Protein AF-A0A1G6IJG7-F1 (afdb_monomer)

Mean predicted aligned error: 6.09 Å

Radius of gyration: 15.59 Å; Cα contacts (8 Å, |Δi|>4): 284; chains: 1; bounding box: 40×29×40 Å

Structure (mmCIF, N/CA/C/O backbone):
data_AF-A0A1G6IJG7-F1
#
_entry.id   AF-A0A1G6IJG7-F1
#
loop_
_atom_site.group_PDB
_atom_site.id
_atom_site.type_symbol
_atom_site.label_atom_id
_atom_site.label_alt_id
_atom_site.label_comp_id
_atom_site.label_asym_id
_atom_site.label_entity_id
_atom_site.label_seq_id
_atom_site.pdbx_PDB_ins_code
_atom_site.Cartn_x
_atom_site.Cartn_y
_atom_site.Cartn_z
_atom_site.occupancy
_atom_site.B_iso_or_equiv
_atom_site.auth_seq_id
_atom_site.auth_comp_id
_atom_site.auth_asym_id
_atom_site.auth_atom_id
_atom_site.pdbx_PDB_model_num
ATOM 1 N N . MET A 1 1 ? -14.290 3.304 -11.276 1.00 41.19 1 MET A N 1
ATOM 2 C CA . MET A 1 1 ? -12.966 3.545 -11.882 1.00 41.19 1 MET A CA 1
ATOM 3 C C . MET A 1 1 ? -12.298 4.593 -11.004 1.00 41.19 1 MET A C 1
ATOM 5 O O . MET A 1 1 ? -12.667 5.754 -11.094 1.00 41.19 1 MET A O 1
ATOM 9 N N . THR A 1 2 ? -11.491 4.170 -10.029 1.00 47.66 2 THR A N 1
ATOM 10 C CA . THR A 1 2 ? -10.803 5.074 -9.085 1.00 47.66 2 THR A CA 1
ATOM 11 C C . THR A 1 2 ? -9.781 5.895 -9.868 1.00 47.66 2 THR A C 1
ATOM 13 O O . THR A 1 2 ? -9.085 5.325 -10.706 1.00 47.66 2 THR A O 1
ATOM 16 N N . SER A 1 3 ? -9.735 7.212 -9.678 1.00 46.97 3 SER A N 1
ATOM 17 C CA . SER A 1 3 ? -8.849 8.087 -10.457 1.00 46.97 3 SER A CA 1
ATOM 18 C C . SER A 1 3 ? -7.507 8.250 -9.745 1.00 46.97 3 SER A C 1
ATOM 20 O O . SER A 1 3 ? -7.447 8.256 -8.518 1.00 46.97 3 SER A O 1
ATOM 22 N N . LEU A 1 4 ? -6.423 8.475 -10.495 1.00 52.47 4 LEU A N 1
ATOM 23 C CA . LEU A 1 4 ? -5.130 8.914 -9.942 1.00 52.47 4 LEU A CA 1
ATOM 24 C C . LEU A 1 4 ? -5.270 10.181 -9.075 1.00 52.47 4 LEU A C 1
ATOM 26 O O . LEU A 1 4 ? -4.490 10.377 -8.147 1.00 52.47 4 LEU A O 1
ATOM 30 N N . SER A 1 5 ? -6.293 11.004 -9.333 1.00 52.09 5 SER A N 1
ATOM 31 C CA . SER A 1 5 ? -6.655 12.185 -8.538 1.00 52.09 5 SER A CA 1
ATOM 32 C C . SER A 1 5 ? -6.973 11.859 -7.073 1.00 52.09 5 SER A C 1
ATOM 34 O O . SER A 1 5 ? -6.672 12.674 -6.208 1.00 52.09 5 SER A O 1
ATOM 36 N N . ASP A 1 6 ? -7.501 10.663 -6.786 1.00 52.97 6 ASP A N 1
ATOM 37 C CA . ASP A 1 6 ? -7.847 10.209 -5.427 1.00 52.97 6 ASP A CA 1
ATOM 38 C C . ASP A 1 6 ? -6.597 9.869 -4.581 1.00 52.97 6 ASP A C 1
ATOM 40 O O . ASP A 1 6 ? -6.689 9.628 -3.376 1.00 52.97 6 ASP A O 1
ATOM 44 N N . PHE A 1 7 ? -5.420 9.841 -5.221 1.00 51.62 7 PHE A N 1
ATOM 45 C CA . PHE A 1 7 ? -4.118 9.524 -4.625 1.00 51.62 7 PHE A CA 1
ATOM 46 C C . PHE A 1 7 ? -3.158 10.722 -4.575 1.00 51.62 7 PHE A C 1
ATOM 48 O O . PHE A 1 7 ? -2.070 10.615 -4.001 1.00 51.62 7 PHE A O 1
ATOM 55 N N . VAL A 1 8 ? -3.512 11.863 -5.181 1.00 44.91 8 VAL A N 1
ATOM 56 C CA . VAL A 1 8 ? -2.641 13.045 -5.202 1.00 44.91 8 VAL A CA 1
ATOM 57 C C . VAL A 1 8 ? -2.568 13.644 -3.795 1.00 44.91 8 VAL A C 1
ATOM 59 O O . VAL A 1 8 ? -3.475 14.324 -3.330 1.00 44.91 8 VAL A O 1
ATOM 62 N N . ALA A 1 9 ? -1.439 13.365 -3.139 1.00 48.59 9 ALA A N 1
ATOM 63 C CA . ALA A 1 9 ? -1.003 13.888 -1.849 1.00 48.59 9 ALA A CA 1
ATOM 64 C C . ALA A 1 9 ? -1.948 13.601 -0.670 1.00 48.59 9 ALA A C 1
ATOM 66 O O . ALA A 1 9 ? -2.244 14.499 0.120 1.00 48.59 9 ALA A O 1
ATOM 67 N N . SER A 1 10 ? -2.347 12.336 -0.471 1.00 54.16 10 SER A N 1
ATOM 68 C CA . SER A 1 10 ? -2.803 11.944 0.866 1.00 54.16 10 SER A CA 1
ATOM 69 C C . SER A 1 10 ? -1.658 12.224 1.852 1.00 54.16 10 SER A C 1
ATOM 71 O O . SER A 1 10 ? -0.562 11.671 1.674 1.00 54.16 10 SER A O 1
ATOM 73 N N . PRO A 1 11 ? -1.858 13.052 2.900 1.00 63.22 11 PRO A N 1
ATOM 74 C CA . PRO A 1 11 ? -0.829 13.308 3.912 1.00 63.22 11 PRO A CA 1
ATOM 75 C C . PRO A 1 11 ? -0.425 12.023 4.652 1.00 63.22 11 PRO A C 1
ATOM 77 O O . PRO A 1 11 ? 0.567 12.002 5.376 1.00 63.22 11 PRO A O 1
ATOM 80 N N . ARG A 1 12 ? -1.185 10.941 4.446 1.00 79.19 12 ARG A N 1
ATOM 81 C CA . ARG A 1 12 ? -1.028 9.611 5.021 1.00 79.19 12 ARG A CA 1
ATOM 82 C C . ARG A 1 12 ? -0.471 8.592 4.017 1.00 79.19 12 ARG A C 1
ATOM 84 O O . ARG A 1 12 ? -0.784 7.407 4.083 1.00 79.19 12 ARG A O 1
ATOM 91 N N . SER A 1 13 ? 0.377 9.055 3.101 1.00 82.50 13 SER A N 1
ATOM 92 C CA . SER A 1 13 ? 1.076 8.207 2.129 1.00 82.50 13 SER A CA 1
ATOM 93 C C . SER A 1 13 ? 2.435 7.742 2.650 1.00 82.50 13 SER A C 1
ATOM 95 O O . SER A 1 13 ? 3.238 8.551 3.115 1.00 82.50 13 SER A O 1
ATOM 97 N N . ALA A 1 14 ? 2.741 6.455 2.494 1.00 83.81 14 ALA A N 1
ATOM 98 C CA . ALA A 1 14 ? 4.072 5.898 2.722 1.00 83.81 14 ALA A CA 1
ATOM 99 C C . ALA A 1 14 ? 4.684 5.416 1.400 1.00 83.81 14 ALA A C 1
ATOM 101 O O . ALA A 1 14 ? 4.039 4.729 0.614 1.00 83.81 14 ALA A O 1
ATOM 102 N N . CYS A 1 15 ? 5.947 5.753 1.139 1.00 82.38 15 CYS A N 1
ATOM 103 C CA . CYS A 1 15 ? 6.640 5.324 -0.075 1.00 82.38 15 CYS A CA 1
ATOM 104 C C . CYS A 1 15 ? 7.442 4.045 0.181 1.00 82.38 15 CYS A C 1
ATOM 106 O O . CYS A 1 15 ? 8.444 4.077 0.894 1.00 82.38 15 CYS A O 1
ATOM 108 N N . ALA A 1 16 ? 7.066 2.942 -0.463 1.00 80.69 16 ALA A N 1
ATOM 109 C CA . ALA A 1 16 ? 7.816 1.695 -0.433 1.00 80.69 16 ALA A CA 1
ATOM 110 C C . ALA A 1 16 ? 9.070 1.816 -1.305 1.00 80.69 16 ALA A C 1
ATOM 112 O O . ALA A 1 16 ? 9.010 1.749 -2.534 1.00 80.69 16 ALA A O 1
ATOM 113 N N . ARG A 1 17 ? 10.227 2.022 -0.667 1.00 80.44 17 ARG A N 1
ATOM 114 C CA . ARG A 1 17 ? 11.526 2.091 -1.350 1.00 80.44 17 ARG A CA 1
ATOM 115 C C . ARG A 1 17 ? 12.241 0.731 -1.351 1.00 80.44 17 ARG A C 1
ATOM 117 O O . ARG A 1 17 ? 12.047 -0.073 -0.431 1.00 80.44 17 A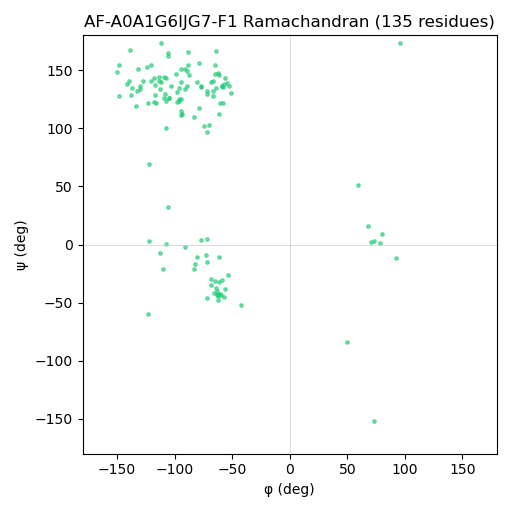RG A O 1
ATOM 124 N N . PRO A 1 18 ? 13.071 0.447 -2.369 1.00 70.38 18 PRO A N 1
ATOM 125 C CA . PRO A 1 18 ? 14.016 -0.662 -2.342 1.00 70.38 18 PRO A CA 1
ATOM 126 C C . PRO A 1 18 ? 14.980 -0.524 -1.160 1.00 70.38 18 PRO A C 1
ATOM 128 O O . PRO A 1 18 ? 15.470 0.569 -0.882 1.00 70.38 18 PRO A O 1
ATOM 131 N N . GLY A 1 19 ? 15.243 -1.623 -0.452 1.00 62.12 19 GLY A N 1
ATOM 132 C CA . GLY A 1 19 ? 16.271 -1.677 0.593 1.00 62.12 19 GLY A CA 1
ATOM 133 C C . GLY A 1 19 ? 15.977 -0.912 1.891 1.00 62.12 19 GLY A C 1
ATOM 134 O O . GLY A 1 19 ? 16.820 -0.929 2.785 1.00 62.12 19 GLY A O 1
ATOM 135 N N . SER A 1 20 ? 14.810 -0.272 2.057 1.00 55.31 20 SER A N 1
ATOM 136 C CA . SER A 1 20 ? 14.447 0.316 3.352 1.00 55.31 20 SER A CA 1
ATOM 137 C C . SER A 1 20 ? 14.104 -0.797 4.351 1.00 55.31 20 SER A C 1
ATOM 139 O O . SER A 1 20 ? 12.986 -1.308 4.362 1.00 55.31 20 SER A O 1
ATOM 141 N N . GLN A 1 21 ? 15.073 -1.179 5.187 1.00 45.66 21 GLN A N 1
ATOM 142 C CA . GLN A 1 21 ? 14.833 -2.017 6.371 1.00 45.66 21 GLN A CA 1
ATOM 143 C C . GLN A 1 21 ? 14.096 -1.259 7.489 1.00 45.66 21 GLN A C 1
ATOM 145 O O . GLN A 1 21 ? 13.567 -1.878 8.406 1.00 45.66 21 GLN A O 1
ATOM 150 N N . ALA A 1 22 ? 14.037 0.075 7.418 1.00 52.53 22 ALA A N 1
ATOM 151 C CA . ALA A 1 22 ? 13.201 0.866 8.308 1.00 52.53 22 ALA A CA 1
ATOM 152 C C . ALA A 1 22 ? 11.723 0.573 8.015 1.00 52.53 22 ALA A C 1
ATOM 154 O O . ALA A 1 22 ? 11.287 0.672 6.864 1.00 52.53 22 ALA A O 1
ATOM 155 N N . ALA A 1 23 ? 10.965 0.223 9.057 1.00 63.44 23 ALA A N 1
ATOM 156 C CA . ALA A 1 23 ? 9.515 0.137 8.978 1.00 63.44 23 ALA A CA 1
ATOM 157 C C . ALA A 1 23 ? 8.972 1.444 8.383 1.00 63.44 23 ALA A C 1
ATOM 159 O O . ALA A 1 23 ? 9.371 2.534 8.801 1.00 63.44 23 ALA A O 1
ATOM 160 N N . LEU A 1 24 ? 8.100 1.344 7.379 1.00 84.62 24 LEU A N 1
ATOM 161 C CA . LEU A 1 24 ? 7.371 2.516 6.914 1.00 84.62 24 LEU A CA 1
ATOM 162 C C . LEU A 1 24 ? 6.432 2.956 8.033 1.00 84.62 24 LEU A C 1
ATOM 164 O O . LEU A 1 24 ? 5.833 2.111 8.691 1.00 84.62 24 LEU A O 1
ATOM 168 N N . TRP A 1 25 ? 6.291 4.261 8.227 1.00 88.69 25 TRP A N 1
ATOM 169 C CA . TRP A 1 25 ? 5.385 4.819 9.223 1.00 88.69 25 TRP A CA 1
ATOM 170 C C . TRP A 1 25 ? 4.317 5.647 8.540 1.00 88.69 25 TRP A C 1
ATOM 172 O O . TRP A 1 25 ? 4.621 6.547 7.753 1.00 88.69 25 TRP A O 1
ATOM 182 N N . TRP A 1 26 ? 3.069 5.363 8.883 1.00 91.50 26 TRP A N 1
ATOM 183 C CA . TRP A 1 26 ? 1.966 6.253 8.585 1.00 91.50 26 TRP A CA 1
ATOM 184 C C . TRP A 1 26 ? 1.770 7.279 9.707 1.00 91.50 26 TRP A C 1
ATOM 186 O O . TRP A 1 26 ? 2.092 7.008 10.870 1.00 91.50 26 TRP A O 1
ATOM 196 N N . PRO A 1 27 ? 1.196 8.456 9.398 1.00 90.44 27 PRO A N 1
ATOM 197 C CA . PRO A 1 27 ? 0.728 9.366 10.429 1.00 90.44 27 PRO A CA 1
ATOM 198 C C . PRO A 1 27 ? -0.281 8.681 11.351 1.00 90.44 27 PRO A C 1
ATOM 200 O O . PRO A 1 27 ? -1.132 7.901 10.917 1.00 90.44 27 PRO A O 1
ATOM 203 N N . SER A 1 28 ? -0.205 9.020 12.634 1.00 90.25 28 SER A N 1
ATOM 204 C CA . SER A 1 28 ? -1.113 8.479 13.643 1.00 90.25 28 SER A CA 1
ATOM 205 C C . SER A 1 28 ? -2.575 8.857 13.378 1.00 90.25 28 SER A C 1
ATOM 207 O O . SER A 1 28 ? -2.865 9.957 12.895 1.00 90.25 28 SER A O 1
ATOM 209 N N . LYS A 1 29 ? -3.494 7.960 13.746 1.00 91.69 29 LYS A N 1
ATOM 210 C CA . LYS A 1 29 ? -4.941 8.232 13.809 1.00 91.69 29 LYS A CA 1
ATOM 211 C C . LYS A 1 29 ? -5.414 8.365 15.249 1.00 91.69 29 LYS A C 1
ATOM 213 O O . LYS A 1 29 ? -4.713 7.969 16.180 1.00 91.69 29 LYS A O 1
ATOM 218 N N . THR A 1 30 ? -6.609 8.912 15.438 1.00 89.56 30 THR A N 1
ATOM 219 C CA . THR A 1 30 ? -7.322 8.801 16.718 1.00 89.56 30 THR A CA 1
ATOM 220 C C . THR A 1 30 ? -8.170 7.529 16.730 1.00 89.56 30 THR A C 1
ATOM 222 O O . THR A 1 30 ? -8.400 6.917 15.684 1.00 89.56 30 THR A O 1
ATOM 225 N N . LEU A 1 31 ? -8.639 7.129 17.912 1.00 87.19 31 LEU A N 1
ATOM 226 C CA . LEU A 1 31 ? -9.497 5.956 18.086 1.00 87.19 31 LEU A CA 1
ATOM 227 C C . LEU A 1 31 ? -10.781 6.043 17.240 1.00 87.19 31 LEU A C 1
ATOM 229 O O . LEU A 1 31 ? -11.121 5.102 16.533 1.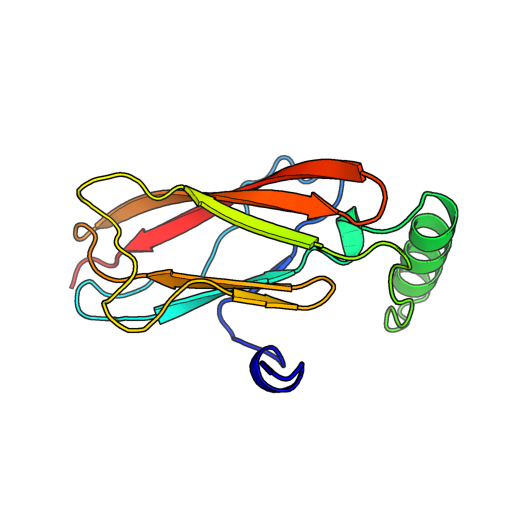00 87.19 31 LEU A O 1
ATOM 233 N N . ALA A 1 32 ? -11.436 7.207 17.254 1.00 86.31 32 ALA A N 1
ATOM 234 C CA . ALA A 1 32 ? -12.688 7.453 16.538 1.00 86.31 32 ALA A CA 1
ATOM 235 C C . ALA A 1 32 ? -12.512 7.754 15.035 1.00 86.31 32 ALA A C 1
ATOM 237 O O . ALA A 1 32 ? -13.502 7.822 14.311 1.00 86.31 32 ALA A O 1
ATOM 238 N N . ASP A 1 33 ? -11.280 7.979 14.560 1.00 89.38 33 ASP A N 1
ATOM 239 C CA . ASP A 1 33 ? -11.028 8.343 13.161 1.00 89.38 33 ASP A CA 1
ATOM 240 C C . ASP A 1 33 ? -11.130 7.123 12.235 1.00 89.38 33 ASP A C 1
ATOM 242 O O . ASP A 1 33 ? -10.569 6.060 12.515 1.00 89.38 33 ASP A O 1
ATOM 246 N N . VAL A 1 34 ? -11.796 7.308 11.099 1.00 90.12 34 VAL A N 1
ATOM 247 C CA . VAL A 1 34 ? -11.772 6.381 9.967 1.00 90.12 34 VAL A CA 1
ATOM 248 C C . VAL A 1 34 ? -10.938 7.035 8.878 1.00 90.12 34 VAL A C 1
ATOM 250 O O . VAL A 1 34 ? -11.422 7.902 8.145 1.00 90.12 34 VAL A O 1
ATOM 253 N N . ALA A 1 35 ? -9.685 6.606 8.774 1.00 89.88 35 ALA A N 1
ATOM 254 C CA . ALA A 1 35 ? -8.689 7.247 7.929 1.00 89.88 35 ALA A CA 1
ATOM 255 C C . ALA A 1 35 ? -8.262 6.341 6.776 1.00 89.88 35 ALA A C 1
ATOM 257 O O . ALA A 1 35 ? -8.098 5.131 6.946 1.00 89.88 35 ALA A O 1
ATOM 258 N N . ASP A 1 36 ? -8.063 6.938 5.606 1.00 90.69 36 ASP A N 1
ATOM 259 C CA . ASP A 1 36 ? -7.414 6.288 4.482 1.00 90.69 36 ASP A CA 1
ATOM 260 C C . ASP A 1 36 ? -5.893 6.452 4.547 1.00 90.69 36 ASP A C 1
ATOM 262 O O . ASP A 1 36 ? -5.353 7.467 5.002 1.00 90.69 36 ASP A O 1
ATOM 266 N N . TYR A 1 37 ? -5.212 5.413 4.083 1.00 92.19 37 TYR A N 1
ATOM 267 C CA . TYR A 1 37 ? -3.770 5.294 4.085 1.00 92.19 37 TYR A CA 1
ATOM 268 C C . TYR A 1 37 ? -3.298 4.718 2.765 1.00 92.19 37 TYR A C 1
ATOM 270 O O . TYR A 1 37 ? -3.831 3.713 2.289 1.00 92.19 37 TYR A O 1
ATOM 278 N N . ASP A 1 38 ? -2.257 5.332 2.214 1.00 93.12 38 ASP A N 1
ATOM 279 C CA . ASP A 1 38 ? -1.735 4.968 0.906 1.00 93.12 38 ASP A CA 1
ATOM 280 C C . ASP A 1 38 ? -0.325 4.379 1.021 1.00 93.12 38 ASP A C 1
ATOM 282 O O . ASP A 1 38 ? 0.502 4.818 1.833 1.00 93.12 38 ASP A O 1
ATOM 286 N N . VAL A 1 39 ? -0.032 3.394 0.172 1.00 92.00 39 VAL A 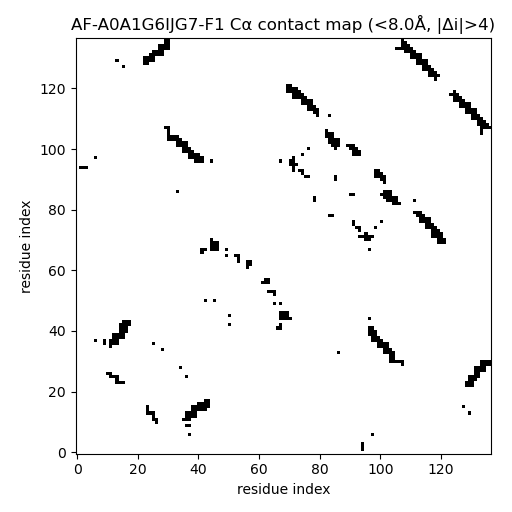N 1
ATOM 287 C CA . VAL A 1 39 ? 1.329 2.912 -0.091 1.00 92.00 39 VAL A CA 1
ATOM 288 C C . VAL A 1 39 ? 1.669 3.181 -1.549 1.00 92.00 39 VAL A C 1
ATOM 290 O O . VAL A 1 39 ? 0.988 2.701 -2.456 1.00 92.00 39 VAL A O 1
ATOM 293 N N . ASN A 1 40 ? 2.744 3.935 -1.764 1.00 92.06 40 ASN A N 1
ATOM 294 C CA . ASN A 1 40 ? 3.314 4.183 -3.077 1.00 92.06 40 ASN A CA 1
ATOM 295 C C . ASN A 1 40 ? 4.429 3.173 -3.366 1.00 92.06 40 ASN A C 1
ATOM 297 O O . ASN A 1 40 ? 5.498 3.222 -2.753 1.00 92.06 40 ASN A O 1
ATOM 301 N N . TRP A 1 41 ? 4.188 2.291 -4.331 1.00 92.44 41 TRP A N 1
ATOM 302 C CA . TRP A 1 41 ? 5.089 1.222 -4.755 1.00 92.44 41 TRP A CA 1
ATOM 303 C C . TRP A 1 41 ? 6.039 1.616 -5.888 1.00 92.44 41 TRP A C 1
ATOM 305 O O . TRP A 1 41 ? 6.885 0.804 -6.260 1.00 92.44 41 TRP A O 1
ATOM 315 N N . THR A 1 42 ? 5.952 2.846 -6.412 1.00 91.38 42 THR A N 1
ATOM 316 C CA . THR A 1 42 ? 6.694 3.322 -7.600 1.00 91.38 42 THR A CA 1
ATOM 317 C C . THR A 1 42 ? 8.151 2.862 -7.604 1.00 91.38 42 THR A C 1
ATOM 319 O O . THR A 1 42 ? 8.611 2.230 -8.548 1.00 91.38 42 THR A O 1
ATOM 322 N N . TRP A 1 43 ? 8.869 3.101 -6.505 1.00 89.44 43 TRP A N 1
ATOM 323 C CA . TRP A 1 43 ? 10.296 2.801 -6.422 1.00 89.44 43 TRP A CA 1
ATOM 324 C C . TRP A 1 43 ? 10.629 1.306 -6.421 1.00 89.44 43 TRP A C 1
ATOM 326 O O . TRP A 1 43 ? 11.704 0.932 -6.881 1.00 89.44 43 TRP A O 1
ATOM 336 N N . ARG A 1 44 ? 9.743 0.449 -5.903 1.00 90.75 44 ARG A N 1
ATOM 337 C CA . ARG A 1 44 ? 9.920 -1.015 -5.929 1.00 90.75 44 ARG A CA 1
ATOM 338 C C . ARG A 1 44 ? 9.469 -1.637 -7.247 1.00 90.75 44 ARG A C 1
ATOM 340 O O . ARG A 1 44 ? 9.895 -2.742 -7.580 1.00 90.75 44 ARG A O 1
ATOM 347 N N . LEU A 1 45 ? 8.621 -0.936 -7.995 1.00 93.12 45 LEU A N 1
ATOM 348 C CA . LEU A 1 45 ? 8.121 -1.416 -9.275 1.00 93.12 45 LEU A CA 1
ATOM 349 C C . LEU A 1 45 ? 9.080 -1.158 -10.436 1.00 93.12 45 LEU A C 1
ATOM 351 O O . LEU A 1 45 ? 8.960 -1.847 -11.444 1.00 93.12 45 LEU A O 1
ATOM 355 N N . TYR A 1 46 ? 10.060 -0.267 -10.285 1.00 92.81 46 TYR A N 1
ATOM 356 C CA . TYR A 1 46 ? 11.086 -0.070 -11.304 1.00 92.81 46 TYR A CA 1
ATOM 357 C C . TYR A 1 46 ? 11.856 -1.353 -11.635 1.00 92.81 46 TYR A C 1
ATOM 359 O O . TYR A 1 46 ? 12.280 -2.105 -10.753 1.00 92.81 46 TYR A O 1
ATOM 367 N N . SER A 1 47 ? 12.097 -1.550 -12.925 1.00 91.62 47 SER A N 1
ATOM 368 C CA . SER A 1 47 ? 13.178 -2.397 -13.424 1.00 91.62 47 SER A CA 1
ATOM 369 C C . SER A 1 47 ? 14.547 -1.824 -13.031 1.00 91.62 47 SER A C 1
ATOM 371 O O . SER A 1 47 ? 14.669 -0.662 -12.639 1.00 91.62 47 SER A O 1
ATOM 373 N N . ALA A 1 48 ? 15.609 -2.622 -13.170 1.00 90.75 48 ALA A N 1
ATOM 374 C CA . ALA A 1 48 ? 16.968 -2.172 -12.867 1.00 90.75 48 ALA A CA 1
ATOM 375 C C . ALA A 1 48 ? 17.369 -0.914 -13.667 1.00 90.75 48 ALA A C 1
ATOM 377 O O . ALA A 1 48 ? 18.002 -0.008 -13.124 1.00 90.75 48 ALA A O 1
ATOM 378 N N . GLU A 1 49 ? 16.958 -0.826 -14.935 1.00 93.06 49 GLU A N 1
ATOM 379 C CA . GLU A 1 49 ? 17.259 0.318 -15.800 1.00 93.06 49 GLU A CA 1
ATOM 380 C C . GLU A 1 49 ? 16.480 1.578 -15.411 1.00 93.06 49 GLU A C 1
ATOM 382 O O . GLU A 1 49 ? 17.056 2.666 -15.320 1.00 93.06 49 GLU A O 1
ATOM 387 N N . GLU A 1 50 ? 15.172 1.451 -15.169 1.00 95.00 50 GLU A N 1
ATOM 388 C CA . GLU A 1 50 ? 14.335 2.574 -14.729 1.00 95.00 50 GLU A CA 1
ATOM 389 C C . GLU A 1 50 ? 14.805 3.094 -13.364 1.00 95.00 50 GLU A C 1
ATOM 391 O O . GLU A 1 50 ? 14.907 4.305 -13.169 1.00 95.00 50 GLU A O 1
ATOM 396 N N . LEU A 1 51 ? 15.178 2.190 -12.451 1.00 92.00 51 LEU A N 1
ATOM 397 C CA . LEU A 1 51 ? 15.684 2.536 -11.126 1.00 92.00 51 LEU A CA 1
ATOM 398 C C . LEU A 1 51 ? 17.001 3.318 -11.213 1.00 92.00 51 LEU A C 1
ATOM 400 O O . LEU A 1 51 ? 17.166 4.328 -10.527 1.00 92.00 51 LEU A O 1
ATOM 404 N N . ALA A 1 52 ? 17.926 2.896 -12.081 1.00 91.56 52 ALA A N 1
ATOM 405 C CA . ALA A 1 52 ? 19.183 3.607 -12.306 1.00 91.56 52 ALA A CA 1
ATOM 406 C C . ALA A 1 52 ? 18.945 5.036 -12.829 1.00 91.56 52 ALA A C 1
ATOM 408 O O . ALA A 1 52 ? 19.560 5.990 -12.343 1.00 91.56 52 ALA A O 1
ATOM 409 N N . LYS A 1 53 ? 18.009 5.204 -13.771 1.00 92.44 53 LYS A N 1
ATOM 410 C CA . LYS A 1 53 ? 17.623 6.522 -14.298 1.00 92.44 53 LYS A CA 1
ATOM 411 C C . LYS A 1 53 ? 16.945 7.389 -13.228 1.00 92.44 53 LYS A C 1
ATOM 413 O O . LYS A 1 53 ? 17.284 8.566 -13.104 1.00 92.44 53 LYS A O 1
ATOM 418 N N . ALA A 1 54 ? 16.058 6.811 -12.417 1.00 90.56 54 ALA A N 1
ATOM 419 C CA . ALA A 1 54 ? 15.373 7.512 -11.330 1.00 90.56 54 ALA A CA 1
ATOM 420 C C . ALA A 1 54 ? 16.366 8.029 -10.277 1.00 90.56 54 ALA A C 1
ATOM 422 O O . ALA A 1 54 ? 16.306 9.193 -9.870 1.00 90.56 54 ALA A O 1
ATOM 423 N N . TYR A 1 55 ? 17.346 7.207 -9.887 1.00 89.56 55 TYR A N 1
ATOM 424 C CA . TYR A 1 55 ? 18.416 7.645 -8.989 1.00 89.56 55 TYR A CA 1
ATOM 425 C C . TYR A 1 55 ? 19.299 8.733 -9.603 1.00 89.56 55 TYR A C 1
ATOM 427 O O . TYR A 1 55 ? 19.700 9.657 -8.893 1.00 89.56 55 TYR A O 1
ATOM 435 N N . ALA A 1 56 ? 19.586 8.670 -10.906 1.00 91.31 56 ALA A N 1
ATOM 436 C CA . ALA A 1 56 ? 20.351 9.713 -11.585 1.00 91.31 56 ALA A CA 1
ATOM 437 C C . ALA A 1 56 ? 19.622 11.069 -11.556 1.00 91.31 56 ALA A C 1
ATOM 439 O O . ALA A 1 56 ? 20.242 12.090 -11.255 1.00 91.31 56 ALA A O 1
ATOM 440 N N . GLN A 1 57 ? 18.305 11.082 -11.792 1.00 90.00 57 GLN A N 1
ATOM 441 C CA . GLN A 1 57 ? 17.481 12.292 -11.679 1.00 90.00 57 GLN A CA 1
ATOM 442 C C . GLN A 1 57 ? 17.485 12.846 -10.253 1.00 90.00 57 GLN A C 1
ATOM 444 O O . GLN A 1 57 ? 17.763 14.030 -10.058 1.00 90.00 57 GLN A O 1
ATOM 449 N N . GLN A 1 58 ? 17.270 11.983 -9.255 1.00 87.25 58 GLN A N 1
ATOM 450 C CA . GLN A 1 58 ? 17.285 12.384 -7.849 1.00 87.25 58 GLN A CA 1
ATOM 451 C C . GLN A 1 58 ? 18.643 12.973 -7.438 1.00 87.25 58 GLN A C 1
ATOM 453 O O . GLN A 1 58 ? 18.695 14.003 -6.767 1.00 87.25 58 GLN A O 1
ATOM 458 N N . ARG A 1 59 ? 19.751 12.353 -7.865 1.00 90.81 59 ARG A N 1
ATOM 459 C CA . ARG A 1 59 ? 21.112 12.844 -7.597 1.00 90.81 59 ARG A CA 1
ATOM 460 C C . ARG A 1 59 ? 21.388 14.191 -8.265 1.00 90.81 59 ARG A C 1
ATOM 462 O O . ARG A 1 59 ? 22.135 14.992 -7.715 1.00 90.81 59 ARG A O 1
ATOM 469 N N . ALA A 1 60 ? 20.775 14.450 -9.417 1.00 92.31 60 ALA A N 1
ATOM 470 C CA . ALA A 1 60 ? 20.824 15.742 -10.094 1.00 92.31 60 ALA A CA 1
ATOM 471 C C . ALA A 1 60 ? 19.893 16.799 -9.460 1.00 92.31 60 ALA A C 1
ATOM 473 O O . ALA A 1 60 ? 19.760 17.890 -10.010 1.00 92.31 60 ALA A O 1
ATOM 474 N N . GLY A 1 61 ? 19.217 16.485 -8.346 1.00 90.81 61 GLY A N 1
ATOM 475 C CA . GLY A 1 61 ? 18.244 17.376 -7.708 1.00 90.81 61 GLY A CA 1
ATOM 476 C C . GLY A 1 61 ? 16.977 17.588 -8.538 1.00 90.81 61 GLY A C 1
ATOM 477 O O . GLY A 1 61 ? 16.227 18.530 -8.290 1.00 90.81 61 GLY A O 1
ATOM 478 N N . ARG A 1 62 ? 16.738 16.739 -9.543 1.00 89.00 62 ARG A N 1
ATOM 479 C CA . ARG A 1 62 ? 15.568 16.823 -10.414 1.00 89.00 62 ARG A CA 1
ATOM 480 C C . ARG A 1 62 ? 14.408 16.014 -9.830 1.00 89.00 62 ARG A C 1
ATOM 482 O O . ARG A 1 62 ? 14.645 14.979 -9.199 1.00 89.00 62 ARG A O 1
ATOM 489 N N . PRO A 1 63 ? 13.157 16.434 -10.080 1.00 85.94 63 PRO A N 1
ATOM 490 C CA . PRO A 1 63 ? 12.001 15.576 -9.863 1.00 85.94 63 PRO A CA 1
ATOM 491 C C . PRO A 1 63 ? 12.168 14.255 -10.620 1.00 85.94 63 PRO A C 1
ATOM 493 O O . PRO A 1 63 ? 12.648 14.250 -11.755 1.00 85.94 63 PRO A O 1
ATOM 496 N N . VAL A 1 64 ? 11.776 13.152 -9.982 1.00 88.19 64 VAL A N 1
ATOM 497 C CA . VAL A 1 64 ? 11.726 11.837 -10.629 1.00 88.19 64 VAL A CA 1
ATOM 498 C C . VAL A 1 64 ? 10.410 11.742 -11.395 1.00 88.19 64 VAL A C 1
ATOM 500 O O . VAL A 1 64 ? 9.352 11.691 -10.771 1.00 88.19 64 VAL A O 1
ATOM 503 N N . ASP A 1 65 ? 10.478 11.758 -12.726 1.00 89.38 65 ASP A N 1
ATOM 504 C CA . ASP A 1 65 ? 9.322 11.759 -13.645 1.00 89.38 65 ASP A CA 1
ATOM 505 C C . ASP A 1 65 ? 9.113 10.415 -14.366 1.00 89.38 65 ASP A C 1
ATOM 507 O O . ASP A 1 65 ? 8.184 10.250 -15.156 1.00 89.38 65 ASP A O 1
ATOM 511 N N . ILE A 1 66 ? 9.969 9.438 -14.080 1.00 88.50 66 ILE A N 1
ATOM 512 C CA . ILE A 1 66 ? 9.892 8.102 -14.660 1.00 88.50 66 ILE A CA 1
ATOM 513 C C . ILE A 1 66 ? 8.700 7.371 -14.046 1.00 88.50 66 ILE A C 1
ATOM 515 O O . ILE A 1 66 ? 8.520 7.339 -12.832 1.00 88.50 66 ILE A O 1
ATOM 519 N N . VAL A 1 67 ? 7.887 6.751 -14.892 1.00 90.56 67 VAL A N 1
ATOM 520 C CA . VAL A 1 67 ? 6.779 5.902 -14.458 1.00 90.56 67 VAL A CA 1
ATOM 521 C C . VAL A 1 67 ? 7.191 4.445 -14.674 1.00 90.56 67 VAL A C 1
ATOM 523 O O . VAL A 1 67 ? 7.565 4.108 -15.796 1.00 90.56 67 VAL A O 1
ATOM 526 N N . PRO A 1 68 ? 7.120 3.570 -13.652 1.00 93.62 68 PRO A N 1
ATOM 527 C CA . PRO A 1 68 ? 7.422 2.155 -13.821 1.00 93.62 68 PRO A CA 1
ATOM 528 C C . PRO A 1 68 ? 6.517 1.527 -14.877 1.00 93.62 68 PRO A C 1
ATOM 530 O O . PRO A 1 68 ? 5.300 1.751 -14.864 1.00 93.62 68 PRO A O 1
ATOM 533 N N . SER A 1 69 ? 7.101 0.720 -15.755 1.00 94.06 69 SER A N 1
ATOM 534 C CA . SER A 1 69 ? 6.354 -0.084 -16.726 1.00 94.06 69 SER A CA 1
ATOM 535 C C . SER A 1 69 ? 5.536 -1.202 -16.065 1.00 94.06 69 SER A C 1
ATOM 537 O O . SER A 1 69 ? 4.419 -1.470 -16.502 1.00 94.06 69 SER A O 1
ATOM 539 N N . ASP A 1 70 ? 6.038 -1.810 -14.984 1.00 95.31 70 ASP A N 1
ATOM 540 C CA . ASP A 1 70 ? 5.311 -2.839 -14.234 1.00 95.31 70 ASP A CA 1
ATOM 541 C C . ASP A 1 70 ? 4.231 -2.230 -13.323 1.00 95.31 70 ASP A C 1
ATOM 543 O O . ASP A 1 70 ? 4.473 -1.244 -12.619 1.00 95.31 70 ASP A O 1
ATOM 547 N N . LYS A 1 71 ? 3.038 -2.836 -13.329 1.00 96.06 71 LYS A N 1
ATOM 548 C CA . LYS A 1 71 ? 1.828 -2.344 -12.650 1.00 96.06 71 LYS A CA 1
ATOM 549 C C . LYS A 1 71 ? 1.261 -3.386 -11.698 1.00 96.06 71 LYS A C 1
ATOM 551 O O . LYS A 1 71 ? 1.415 -4.584 -11.909 1.00 96.06 71 LYS A O 1
ATOM 556 N N . ILE A 1 72 ? 0.571 -2.932 -10.662 1.00 96.69 72 ILE A N 1
ATOM 557 C CA . ILE A 1 72 ? -0.147 -3.775 -9.707 1.00 96.69 72 ILE A CA 1
ATOM 558 C C . ILE A 1 72 ? -1.394 -4.348 -10.385 1.00 96.69 72 ILE A C 1
ATOM 560 O O . ILE A 1 72 ? -2.189 -3.608 -10.960 1.00 96.69 72 ILE A O 1
ATOM 564 N N . VAL A 1 73 ? -1.575 -5.664 -10.278 1.00 97.31 73 VAL A N 1
ATOM 565 C CA . VAL A 1 73 ? -2.775 -6.374 -10.759 1.00 97.31 73 VAL A CA 1
ATOM 566 C C . VAL A 1 73 ? -3.641 -6.896 -9.618 1.00 97.31 73 VAL A C 1
ATOM 568 O O . VAL A 1 73 ? -4.833 -7.121 -9.807 1.00 97.31 73 VAL A O 1
ATOM 571 N N . SER A 1 74 ? -3.072 -7.056 -8.422 1.00 96.44 74 SER A N 1
ATOM 572 C CA . SER A 1 74 ? -3.829 -7.359 -7.209 1.00 96.44 74 SER A CA 1
ATOM 573 C C . SER A 1 74 ? -3.144 -6.798 -5.972 1.00 96.44 74 SER A C 1
ATOM 575 O O . SER A 1 74 ? -1.915 -6.748 -5.898 1.00 96.44 74 SER A O 1
ATOM 577 N N . SER A 1 75 ? -3.945 -6.427 -4.974 1.00 96.25 75 SER A N 1
ATOM 578 C CA . SER A 1 75 ? -3.484 -5.946 -3.674 1.00 96.25 75 SER A CA 1
ATOM 579 C C . SER A 1 75 ? -4.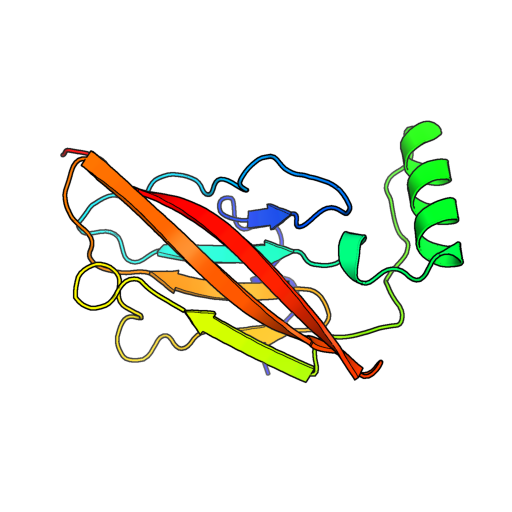379 -6.488 -2.563 1.00 96.25 75 SER A C 1
ATOM 581 O O . SER A 1 75 ? -5.600 -6.510 -2.711 1.00 96.25 75 SER A O 1
ATOM 583 N N . ALA A 1 76 ? -3.777 -6.913 -1.454 1.00 94.50 76 ALA A N 1
ATOM 584 C CA . ALA A 1 76 ? -4.478 -7.360 -0.259 1.00 94.50 76 ALA A CA 1
ATOM 585 C C . ALA A 1 76 ? -3.787 -6.805 0.992 1.00 94.50 76 ALA A C 1
ATOM 587 O O . ALA A 1 76 ? -2.576 -6.948 1.163 1.00 94.50 76 ALA A O 1
ATOM 588 N N . PHE A 1 77 ? -4.562 -6.177 1.875 1.00 93.31 77 PHE A N 1
ATOM 589 C CA . PHE A 1 77 ? -4.080 -5.715 3.174 1.00 93.31 77 PHE A CA 1
ATOM 590 C C . PHE A 1 77 ? -4.406 -6.749 4.251 1.00 93.31 77 PHE A C 1
ATOM 592 O O . PHE A 1 77 ? -5.560 -7.132 4.426 1.00 93.31 77 PHE A O 1
ATOM 599 N N . LEU A 1 78 ? -3.380 -7.183 4.975 1.00 92.12 78 LEU A N 1
ATOM 600 C CA . LEU A 1 78 ? -3.487 -8.022 6.158 1.00 92.12 78 LEU A CA 1
ATOM 601 C C . LEU A 1 78 ? -3.500 -7.102 7.380 1.00 92.12 78 LEU A C 1
ATOM 603 O O . LEU A 1 78 ? -2.501 -6.435 7.676 1.00 92.12 78 LEU A O 1
ATOM 607 N N . LEU A 1 79 ? -4.648 -7.048 8.051 1.00 90.88 79 LEU A N 1
ATOM 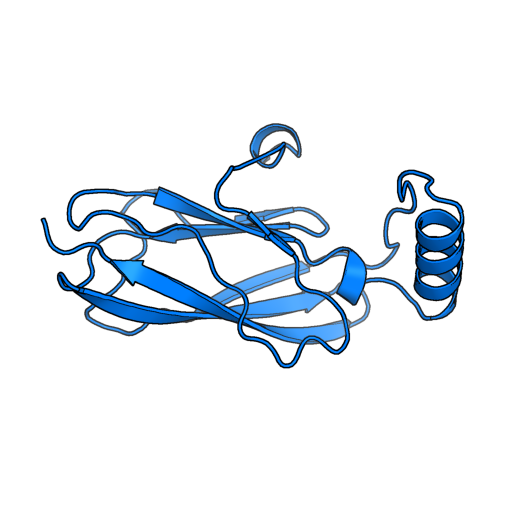608 C CA . LEU A 1 79 ? -4.853 -6.265 9.267 1.00 90.88 79 LEU A CA 1
ATOM 609 C C . LEU A 1 79 ? -4.736 -7.167 10.505 1.00 90.88 79 LEU A C 1
ATOM 611 O O . LEU A 1 79 ? -5.128 -8.336 10.438 1.00 90.88 79 LEU A O 1
ATOM 615 N N . PRO A 1 80 ? -4.235 -6.653 11.643 1.00 85.69 80 PRO A N 1
ATOM 616 C CA . PRO A 1 80 ? -4.322 -7.353 12.919 1.00 85.69 80 PRO A CA 1
ATOM 617 C C . PRO A 1 80 ? -5.789 -7.571 13.305 1.00 85.69 80 PRO A C 1
ATOM 619 O O . PRO A 1 80 ? -6.524 -6.618 13.572 1.00 85.69 80 PRO A O 1
ATOM 622 N N . VAL A 1 81 ? -6.209 -8.837 13.301 1.00 74.00 81 VAL A N 1
ATOM 623 C CA . VAL A 1 81 ? -7.597 -9.247 13.551 1.00 74.00 81 VAL A CA 1
ATOM 624 C C . VAL A 1 81 ? -8.058 -8.764 14.925 1.00 74.00 81 VAL A C 1
ATOM 626 O O . VAL A 1 81 ? -7.329 -8.891 15.905 1.00 74.00 81 VAL A O 1
ATOM 629 N N . GLY A 1 82 ? -9.282 -8.236 14.994 1.00 68.38 82 GLY A N 1
ATOM 630 C CA . GLY A 1 82 ? -9.917 -7.818 16.247 1.00 68.38 82 GLY A CA 1
ATOM 631 C C . GLY A 1 82 ? -9.443 -6.473 16.800 1.00 68.38 82 GLY A C 1
ATOM 632 O O . GLY A 1 82 ? -9.941 -6.069 17.844 1.00 68.38 82 GLY A O 1
ATOM 633 N N . ALA A 1 83 ? -8.524 -5.783 16.114 1.00 75.19 83 ALA A N 1
ATOM 634 C CA . ALA A 1 83 ? -8.038 -4.467 16.522 1.00 75.19 83 ALA A CA 1
ATOM 635 C C . ALA A 1 83 ? -8.235 -3.414 15.427 1.00 75.19 83 ALA A C 1
ATOM 637 O O . ALA A 1 83 ? -8.956 -2.445 15.637 1.00 75.19 83 ALA A O 1
ATOM 638 N N . LEU A 1 84 ? -7.636 -3.606 14.246 1.00 83.81 84 LEU A N 1
ATOM 639 C CA . LEU A 1 84 ? -7.841 -2.715 13.102 1.00 83.81 84 LEU A CA 1
ATOM 640 C C . LEU A 1 84 ? -8.783 -3.351 12.091 1.00 83.81 84 LEU A C 1
ATOM 642 O O . LEU A 1 84 ? -8.623 -4.516 11.726 1.00 83.81 84 LEU A O 1
ATOM 646 N N . GLU A 1 85 ? -9.710 -2.554 11.577 1.00 81.81 85 GLU A N 1
ATOM 647 C CA . GLU A 1 85 ? -10.715 -3.023 10.630 1.00 81.81 85 GLU A CA 1
ATOM 648 C C . GLU A 1 85 ? -10.833 -2.115 9.408 1.00 81.81 85 GLU A C 1
ATOM 650 O O . GLU A 1 85 ? -10.580 -0.909 9.468 1.00 81.81 85 GLU A O 1
ATOM 655 N N . GLY A 1 86 ? -11.228 -2.722 8.289 1.00 79.19 86 GLY A N 1
ATOM 656 C CA . GLY A 1 86 ? -11.736 -1.996 7.136 1.00 79.19 86 GLY A CA 1
ATOM 657 C C . GLY A 1 86 ? -13.189 -1.604 7.415 1.00 79.19 86 GLY A C 1
ATOM 658 O O . GLY A 1 86 ? -14.000 -2.510 7.582 1.00 79.19 86 GLY A O 1
ATOM 659 N N . PRO A 1 87 ? -13.536 -0.309 7.479 1.00 80.25 87 PRO A N 1
ATOM 660 C CA . PRO A 1 87 ? -14.910 0.116 7.719 1.00 80.25 87 PRO A CA 1
ATOM 661 C C . PRO A 1 87 ? -15.848 -0.376 6.614 1.00 80.25 87 PRO A C 1
ATOM 663 O O . PRO A 1 87 ? -15.481 -0.380 5.431 1.00 80.25 87 PRO A O 1
ATOM 666 N N . ASP A 1 88 ? -17.086 -0.698 6.988 1.00 81.25 88 ASP A N 1
ATOM 667 C CA . ASP A 1 88 ? -18.127 -1.092 6.039 1.00 81.25 88 ASP A CA 1
ATOM 668 C C . ASP A 1 88 ? -18.290 -0.061 4.913 1.00 81.25 88 ASP A C 1
ATOM 670 O O . ASP A 1 88 ? -18.289 1.156 5.119 1.00 81.25 88 ASP A O 1
ATOM 674 N N . GLY A 1 89 ? -18.409 -0.561 3.681 1.00 80.88 89 GLY A N 1
ATOM 675 C CA . GLY A 1 89 ? -18.571 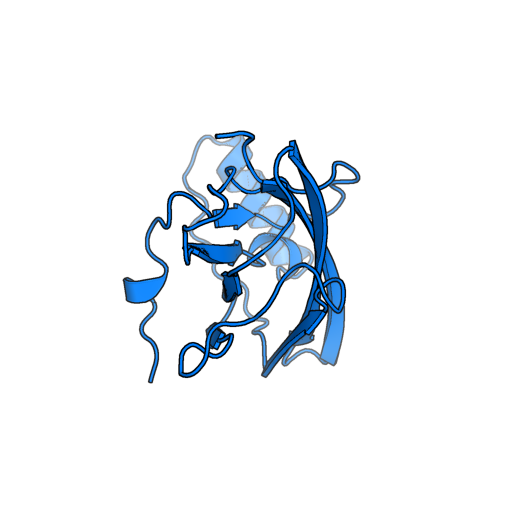0.272 2.487 1.00 80.88 89 GLY A CA 1
ATOM 676 C C . GLY A 1 89 ? -17.310 1.018 2.031 1.00 80.88 89 GLY A C 1
ATOM 677 O O . GLY A 1 89 ? -17.382 1.755 1.046 1.00 80.88 89 GLY A O 1
ATOM 678 N N . LYS A 1 90 ? -16.155 0.821 2.684 1.00 85.00 90 LYS A N 1
ATOM 679 C CA . LYS A 1 90 ? -14.871 1.437 2.305 1.00 85.00 90 LYS A CA 1
ATOM 680 C C . LYS A 1 90 ? -13.788 0.382 2.030 1.00 85.00 90 LYS A C 1
ATOM 682 O O . LYS A 1 90 ?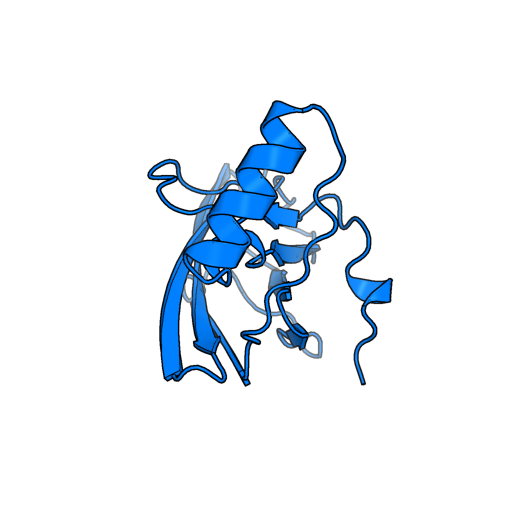 -12.833 0.259 2.800 1.00 85.00 90 LYS A O 1
ATOM 687 N N . PRO A 1 91 ? -13.914 -0.396 0.937 1.00 86.50 91 PRO A N 1
ATOM 688 C CA . PRO A 1 91 ? -12.943 -1.434 0.614 1.00 86.50 91 PRO A CA 1
ATOM 689 C C . PRO A 1 91 ? -11.567 -0.835 0.297 1.00 86.50 91 PRO A C 1
ATOM 691 O O . PRO A 1 91 ? -11.449 0.304 -0.162 1.00 86.50 91 PRO A O 1
ATOM 694 N N . SER A 1 92 ? -10.519 -1.630 0.508 1.00 90.31 92 SER A N 1
ATOM 695 C CA . SER A 1 92 ? -9.190 -1.312 -0.007 1.00 90.31 92 SER A CA 1
ATOM 696 C C . SER A 1 92 ? -9.186 -1.341 -1.537 1.00 90.31 92 SER A C 1
ATOM 698 O O . SER A 1 92 ? -9.924 -2.096 -2.173 1.00 90.31 92 SER A O 1
ATOM 700 N N . THR A 1 93 ? -8.371 -0.482 -2.141 1.00 93.31 93 THR A N 1
ATOM 701 C CA . THR A 1 93 ? -8.294 -0.319 -3.599 1.00 93.31 93 THR A CA 1
ATOM 702 C C . THR A 1 93 ? -6.847 -0.166 -4.051 1.00 93.31 93 THR A C 1
ATOM 704 O O . THR A 1 93 ? -5.938 0.028 -3.244 1.00 93.31 93 THR A O 1
ATOM 707 N N . PHE A 1 94 ? -6.607 -0.272 -5.354 1.00 94.50 94 PHE A N 1
ATOM 708 C CA . PHE A 1 94 ? -5.302 -0.017 -5.951 1.00 94.50 94 PHE A CA 1
ATOM 709 C C . PHE A 1 94 ? -5.455 0.549 -7.363 1.00 94.50 94 PHE A C 1
ATOM 711 O O . PHE A 1 94 ? -6.468 0.321 -8.026 1.00 94.50 94 PHE A O 1
ATOM 718 N N . ILE A 1 95 ? -4.443 1.288 -7.811 1.00 93.06 95 ILE A N 1
ATOM 719 C CA . ILE A 1 95 ? -4.302 1.771 -9.186 1.00 93.06 95 ILE A CA 1
ATOM 720 C C . ILE A 1 95 ? -2.821 1.846 -9.528 1.00 93.06 95 ILE A C 1
ATOM 722 O O . ILE A 1 95 ? -2.058 2.470 -8.797 1.00 93.06 95 ILE A O 1
ATOM 726 N N . ASP A 1 96 ? -2.419 1.234 -10.640 1.00 93.25 96 ASP A N 1
ATOM 727 C CA . ASP A 1 96 ? -1.060 1.253 -11.187 1.00 93.25 96 ASP A CA 1
ATOM 728 C C . ASP A 1 96 ? 0.050 0.916 -10.182 1.00 93.25 96 ASP A C 1
ATOM 730 O O . ASP A 1 96 ? 0.516 -0.214 -10.126 1.00 93.25 96 ASP A O 1
ATOM 734 N N . VAL A 1 97 ? 0.506 1.903 -9.415 1.00 92.56 97 VAL A N 1
ATOM 735 C CA . VAL A 1 97 ? 1.623 1.824 -8.466 1.00 92.56 97 VAL A CA 1
ATOM 736 C C . VAL A 1 97 ? 1.215 2.204 -7.036 1.00 92.56 97 VAL A C 1
ATOM 738 O O . VAL A 1 97 ? 2.066 2.265 -6.152 1.00 92.56 97 VAL A O 1
ATOM 741 N N . MET A 1 98 ? -0.065 2.489 -6.800 1.00 92.38 98 MET A N 1
ATOM 742 C CA . MET A 1 98 ? -0.611 2.943 -5.523 1.00 92.38 98 MET A CA 1
ATOM 743 C C . MET A 1 98 ? -1.623 1.938 -4.979 1.00 92.38 98 MET A C 1
ATOM 745 O O . MET A 1 98 ? -2.418 1.368 -5.726 1.00 92.38 98 MET A O 1
ATOM 749 N N . THR A 1 99 ? -1.634 1.765 -3.662 1.00 94.44 99 THR A N 1
ATOM 750 C CA . THR A 1 99 ? -2.634 0.960 -2.943 1.00 94.44 99 THR A CA 1
ATOM 751 C C . THR A 1 99 ? -3.192 1.772 -1.785 1.00 94.44 99 THR A C 1
ATOM 753 O O . THR A 1 99 ? -2.401 2.386 -1.069 1.00 94.44 99 THR A O 1
ATOM 756 N N . LYS A 1 100 ? -4.507 1.738 -1.573 1.00 93.44 100 LYS A N 1
ATOM 757 C CA . LYS A 1 100 ? -5.220 2.440 -0.501 1.00 93.44 100 LYS A CA 1
ATOM 758 C C . LYS A 1 100 ? -5.893 1.443 0.431 1.00 93.44 100 LYS A C 1
ATOM 760 O O . LYS A 1 100 ? -6.534 0.494 -0.028 1.00 93.44 100 LYS A O 1
ATOM 765 N N . VAL A 1 101 ? -5.807 1.692 1.731 1.00 93.19 101 VAL A N 1
ATOM 766 C CA . VAL A 1 101 ? -6.576 0.988 2.762 1.00 93.19 101 VAL A CA 1
ATOM 767 C C . VAL A 1 101 ? -7.298 1.993 3.643 1.00 93.19 101 VAL A C 1
ATOM 769 O O . VAL A 1 101 ? -6.752 3.041 3.973 1.00 93.19 101 VAL A O 1
ATOM 772 N N . TRP A 1 102 ? -8.526 1.668 4.028 1.00 92.69 102 TRP A N 1
ATOM 773 C CA . TRP A 1 102 ? -9.263 2.399 5.049 1.00 92.69 102 TRP A CA 1
ATOM 774 C C . TRP A 1 102 ? -9.120 1.667 6.374 1.00 92.69 102 TRP A C 1
ATOM 776 O O . TRP A 1 102 ? -9.317 0.455 6.418 1.00 92.69 102 TRP A O 1
ATOM 786 N N . LEU A 1 103 ? -8.773 2.396 7.432 1.00 92.31 103 LEU A N 1
ATOM 787 C CA . LEU A 1 103 ? -8.565 1.843 8.766 1.00 92.31 103 LEU A CA 1
ATOM 788 C C . LEU A 1 103 ? -9.481 2.537 9.778 1.00 92.31 103 LEU A C 1
ATOM 790 O O . LEU A 1 103 ? -9.414 3.757 9.963 1.00 92.31 103 LEU A O 1
ATOM 794 N N . GLY A 1 104 ? -10.307 1.738 10.448 1.00 90.81 104 GLY A N 1
ATOM 795 C CA . GLY A 1 104 ? -11.050 2.070 11.662 1.00 90.81 104 GLY A CA 1
ATOM 796 C C . GLY A 1 104 ? -10.538 1.274 12.870 1.00 90.81 104 GLY A C 1
ATOM 797 O O . GLY A 1 104 ? -9.675 0.404 12.730 1.00 90.81 104 GLY A O 1
ATOM 798 N N . GLY A 1 105 ? -11.049 1.602 14.059 1.00 89.75 105 GLY A N 1
ATOM 799 C CA . GLY A 1 105 ? -10.744 0.878 15.298 1.00 89.75 105 GLY A CA 1
ATOM 800 C C . GLY A 1 105 ? -9.338 1.117 15.868 1.00 89.75 105 GLY A C 1
ATOM 801 O O . GLY A 1 105 ? -8.736 2.181 15.664 1.00 89.75 105 GLY A O 1
ATOM 802 N N . GLY A 1 106 ? -8.841 0.107 16.579 1.00 89.44 106 GLY A N 1
ATOM 803 C CA . GLY A 1 106 ? -7.577 0.048 17.315 1.00 89.44 106 GLY A CA 1
ATOM 804 C C . GLY A 1 106 ? -7.727 0.380 18.800 1.00 89.44 106 GLY A C 1
ATOM 805 O O . GLY A 1 106 ? -8.785 0.804 19.240 1.00 89.44 106 GLY A O 1
ATOM 806 N N . ASP A 1 107 ? -6.650 0.225 19.562 1.00 90.88 107 ASP A N 1
ATOM 807 C CA . ASP A 1 107 ? -6.586 0.544 20.987 1.00 90.88 107 ASP A CA 1
ATOM 808 C C . ASP A 1 107 ? -5.748 1.802 21.220 1.00 90.88 107 ASP A C 1
ATOM 810 O O . ASP A 1 107 ? -4.749 2.068 20.546 1.00 90.88 107 ASP A O 1
ATOM 814 N N . ALA A 1 108 ? -6.160 2.613 22.190 1.00 90.81 108 ALA A N 1
ATOM 815 C CA . ALA A 1 108 ? -5.499 3.867 22.515 1.00 90.81 108 ALA A CA 1
ATOM 816 C C . ALA A 1 108 ? -4.038 3.647 22.946 1.00 90.81 108 ALA A C 1
ATOM 818 O O . ALA A 1 108 ? -3.766 2.993 23.946 1.00 90.81 108 ALA A O 1
ATOM 819 N N . GLY A 1 109 ? -3.098 4.268 22.230 1.00 91.06 109 GLY A N 1
ATOM 820 C CA . GLY A 1 109 ? -1.666 4.193 22.527 1.00 91.06 109 GLY A CA 1
ATOM 821 C C . GLY A 1 109 ? -0.923 3.084 21.790 1.00 91.06 109 GLY A C 1
ATOM 822 O O . GLY A 1 109 ? 0.308 3.138 21.749 1.00 91.06 109 GLY A O 1
ATOM 823 N N . GLU A 1 110 ? -1.641 2.157 21.155 1.00 93.12 110 GLU A N 1
ATOM 8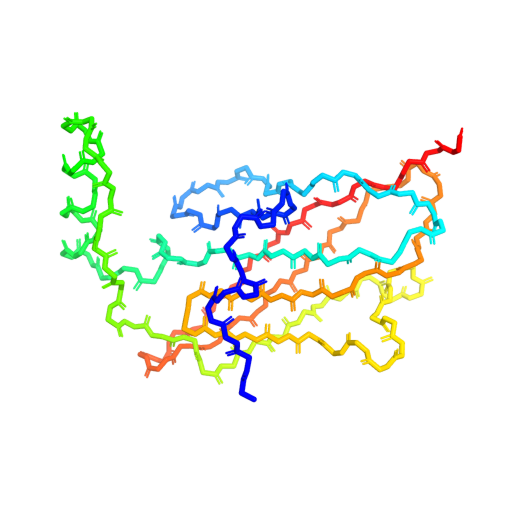24 C CA . GLU A 1 110 ? -1.045 0.999 20.497 1.00 93.12 110 GLU A CA 1
ATOM 825 C C . GLU A 1 110 ? -0.447 1.313 19.124 1.00 93.12 110 GLU A C 1
ATOM 827 O O . GLU A 1 110 ? -0.807 2.282 18.437 1.00 93.12 110 GLU A O 1
ATOM 832 N N . ILE A 1 111 ? 0.502 0.461 18.728 1.00 92.81 111 ILE A N 1
ATOM 833 C CA . ILE A 1 111 ? 1.141 0.482 17.413 1.00 92.81 111 ILE A CA 1
ATOM 834 C C . ILE A 1 111 ? 0.828 -0.829 16.704 1.00 92.81 111 ILE A C 1
ATOM 836 O O . ILE A 1 111 ? 1.197 -1.908 17.161 1.00 92.81 111 ILE A O 1
ATOM 840 N N . TYR A 1 112 ? 0.221 -0.720 15.530 1.00 92.31 112 TYR A N 1
ATOM 841 C CA . TYR A 1 112 ? -0.134 -1.862 14.703 1.00 92.31 112 TYR A CA 1
ATOM 842 C C . TYR A 1 112 ? 0.749 -1.938 13.466 1.00 92.31 112 TYR A C 1
ATOM 844 O O . TYR A 1 112 ? 1.095 -0.918 12.868 1.00 92.31 112 TYR A O 1
ATOM 852 N N . ALA A 1 113 ? 1.073 -3.164 13.060 1.00 92.25 113 ALA A N 1
ATOM 853 C CA . ALA A 1 113 ? 1.676 -3.447 11.767 1.00 92.25 113 ALA A CA 1
ATOM 854 C C . ALA A 1 113 ? 0.584 -3.851 10.773 1.00 92.25 113 ALA A C 1
ATOM 856 O O . ALA A 1 113 ? -0.157 -4.806 11.003 1.00 92.25 113 ALA A O 1
ATOM 857 N N . VAL A 1 114 ? 0.509 -3.132 9.660 1.00 92.88 114 VAL A N 1
ATOM 858 C CA . VAL A 1 114 ? -0.367 -3.429 8.529 1.00 92.88 114 VAL A CA 1
ATOM 859 C C . VAL A 1 114 ? 0.502 -3.902 7.376 1.00 92.88 114 VAL A C 1
ATOM 861 O O . VAL A 1 114 ? 1.442 -3.210 6.984 1.00 92.88 114 VAL A O 1
ATOM 864 N N . VAL A 1 115 ? 0.202 -5.075 6.822 1.00 93.06 115 VAL A N 1
ATOM 865 C CA . VAL A 1 115 ? 0.983 -5.634 5.711 1.00 93.06 115 VAL A CA 1
ATOM 866 C C . VAL A 1 115 ? 0.180 -5.536 4.428 1.00 93.06 115 VAL A C 1
ATOM 868 O O . VAL A 1 115 ? -0.918 -6.072 4.341 1.00 93.06 115 VAL A O 1
ATOM 871 N N . ASN A 1 116 ? 0.735 -4.883 3.414 1.00 94.75 116 ASN A N 1
ATOM 872 C CA . ASN A 1 116 ? 0.199 -4.921 2.066 1.00 94.75 116 ASN A CA 1
ATOM 873 C C . ASN A 1 116 ? 0.957 -5.946 1.225 1.00 94.75 116 ASN A C 1
ATOM 875 O O . ASN A 1 116 ? 2.176 -5.844 1.081 1.00 94.75 116 ASN A O 1
ATOM 879 N N . ARG A 1 117 ? 0.226 -6.909 0.665 1.00 95.62 117 ARG A N 1
ATOM 880 C CA . ARG A 1 117 ? 0.719 -7.882 -0.308 1.00 95.62 117 ARG A CA 1
ATOM 881 C C . ARG A 1 117 ? 0.204 -7.512 -1.686 1.00 95.62 117 ARG A C 1
ATOM 883 O O . ARG A 1 117 ? -1.007 -7.390 -1.871 1.00 95.62 117 ARG A O 1
ATOM 890 N N . ILE A 1 118 ? 1.104 -7.384 -2.654 1.00 96.88 118 ILE A N 1
ATOM 891 C CA . ILE A 1 118 ? 0.750 -7.117 -4.049 1.00 96.88 118 ILE A CA 1
ATOM 892 C C . ILE A 1 118 ? 1.242 -8.215 -4.982 1.00 96.88 118 ILE A C 1
ATOM 894 O O . ILE A 1 118 ? 2.248 -8.878 -4.719 1.00 96.88 118 ILE A O 1
ATOM 898 N N . THR A 1 119 ? 0.556 -8.342 -6.113 1.00 97.19 119 THR A N 1
ATOM 899 C CA . THR A 1 119 ? 1.060 -9.037 -7.300 1.00 97.19 119 THR A CA 1
ATOM 900 C C . THR A 1 119 ? 1.087 -8.058 -8.463 1.00 97.19 119 THR A C 1
ATOM 902 O O . THR A 1 119 ? 0.187 -7.222 -8.597 1.00 97.19 119 THR A O 1
ATOM 905 N N . THR A 1 120 ? 2.129 -8.135 -9.285 1.00 97.19 120 THR A N 1
ATOM 906 C CA . THR A 1 120 ? 2.321 -7.247 -10.436 1.00 97.19 120 THR A CA 1
ATOM 907 C C . THR A 1 120 ? 2.047 -7.947 -11.763 1.00 97.19 120 THR A C 1
ATOM 909 O O . THR A 1 120 ? 2.036 -9.177 -11.837 1.00 97.19 120 THR A O 1
ATOM 912 N N . ALA A 1 121 ? 1.843 -7.169 -12.825 1.00 96.00 121 ALA A N 1
ATOM 913 C CA . ALA A 1 121 ? 1.672 -7.665 -14.188 1.00 96.00 121 ALA A CA 1
ATOM 914 C C . ALA A 1 121 ? 2.915 -8.428 -14.675 1.00 96.00 121 ALA A C 1
ATOM 916 O O . ALA A 1 121 ? 2.795 -9.415 -15.396 1.00 96.00 121 ALA A O 1
ATOM 917 N N . GLY A 1 122 ? 4.101 -8.023 -14.214 1.00 92.88 122 GLY A N 1
ATOM 918 C CA . GLY A 1 122 ? 5.363 -8.741 -14.394 1.00 92.88 122 GLY A CA 1
ATOM 919 C C . GLY A 1 122 ? 5.503 -10.023 -13.560 1.00 92.88 122 GLY A C 1
ATOM 920 O O . GLY A 1 122 ? 6.576 -10.621 -13.560 1.00 92.88 122 GLY A O 1
ATOM 921 N N . GLY A 1 123 ? 4.466 -10.444 -12.826 1.00 93.94 123 GLY A N 1
ATOM 922 C CA . GLY A 1 123 ? 4.436 -11.704 -12.075 1.00 93.94 123 GLY A CA 1
ATOM 923 C C . GLY A 1 123 ? 5.163 -11.675 -10.728 1.00 93.94 123 GLY A C 1
ATOM 924 O O . GLY A 1 123 ? 5.339 -12.720 -10.101 1.00 93.94 123 GLY A O 1
ATOM 925 N N . ARG A 1 124 ? 5.593 -10.501 -10.252 1.00 94.50 124 ARG A N 1
ATOM 926 C CA . ARG A 1 124 ? 6.270 -10.374 -8.954 1.00 94.50 124 ARG A CA 1
ATOM 927 C C . ARG A 1 124 ? 5.245 -10.369 -7.824 1.00 94.50 124 ARG A C 1
ATOM 929 O O . ARG A 1 124 ? 4.224 -9.695 -7.928 1.00 94.50 124 ARG A O 1
ATOM 936 N N . ALA A 1 125 ? 5.556 -11.051 -6.725 1.00 95.25 125 ALA A N 1
ATOM 937 C CA . ALA A 1 125 ? 4.832 -10.943 -5.461 1.00 95.25 125 ALA A CA 1
ATOM 938 C C . ALA A 1 125 ? 5.693 -10.189 -4.442 1.00 95.25 125 ALA A C 1
ATOM 940 O O . ALA A 1 125 ? 6.872 -10.509 -4.271 1.00 95.25 125 ALA A O 1
ATOM 941 N N . MET A 1 126 ? 5.127 -9.172 -3.795 1.00 93.62 126 MET A N 1
ATOM 942 C CA . MET A 1 126 ? 5.860 -8.326 -2.852 1.00 93.62 126 MET A CA 1
ATOM 943 C C . MET A 1 126 ? 5.010 -7.995 -1.632 1.00 93.62 126 MET A C 1
ATOM 945 O O . MET A 1 126 ? 3.831 -7.677 -1.768 1.00 93.62 126 MET A O 1
ATOM 949 N N . ASP A 1 127 ? 5.654 -7.987 -0.465 1.00 93.31 127 ASP A N 1
ATOM 950 C CA . ASP A 1 127 ? 5.054 -7.582 0.803 1.00 93.31 127 ASP A CA 1
ATOM 951 C C . ASP A 1 127 ? 5.692 -6.270 1.297 1.00 93.31 127 ASP A C 1
ATOM 953 O O . ASP A 1 127 ? 6.909 -6.051 1.202 1.00 93.31 127 ASP A O 1
ATOM 957 N N . GLN A 1 128 ? 4.860 -5.385 1.841 1.00 91.88 128 GLN A N 1
ATOM 958 C CA . GLN A 1 128 ? 5.281 -4.159 2.507 1.00 91.88 128 GLN A CA 1
ATOM 959 C C . GLN A 1 128 ? 4.542 -4.010 3.832 1.00 91.88 128 GLN A C 1
ATOM 961 O O . GLN A 1 128 ? 3.323 -3.885 3.860 1.00 91.88 128 GLN A O 1
ATOM 966 N N . SER A 1 129 ? 5.300 -3.971 4.926 1.00 91.19 129 SER A N 1
ATOM 967 C CA . SER A 1 129 ? 4.770 -3.652 6.251 1.00 91.19 129 SER A CA 1
ATOM 968 C C . SER A 1 129 ? 4.824 -2.146 6.505 1.00 91.19 129 SER A C 1
ATOM 970 O O . SER A 1 129 ? 5.832 -1.497 6.190 1.00 91.19 129 SER A O 1
ATOM 972 N N . VAL A 1 130 ? 3.748 -1.596 7.060 1.00 91.44 130 VAL A N 1
ATOM 973 C CA . VAL A 1 130 ? 3.632 -0.200 7.486 1.00 91.44 130 VAL A CA 1
ATOM 974 C C . VAL A 1 130 ? 3.098 -0.158 8.914 1.00 91.44 130 VAL A C 1
ATOM 976 O O . VAL A 1 130 ? 2.147 -0.858 9.251 1.00 91.44 130 VAL A O 1
ATOM 979 N N . GLN A 1 131 ? 3.726 0.649 9.763 1.00 92.62 131 GLN A N 1
ATOM 980 C CA . GLN A 1 131 ? 3.328 0.846 11.150 1.00 92.62 131 GLN A CA 1
ATOM 981 C C . GLN A 1 131 ? 2.412 2.059 11.293 1.00 92.62 131 GLN A C 1
ATOM 983 O O . GLN A 1 131 ? 2.643 3.112 10.691 1.00 92.62 131 GLN A O 1
ATOM 988 N N . ILE A 1 132 ? 1.391 1.915 12.133 1.00 92.44 132 ILE A N 1
ATOM 989 C CA . ILE A 1 132 ? 0.457 2.979 12.492 1.00 92.44 132 ILE A CA 1
ATOM 990 C C . ILE A 1 132 ? 0.264 3.019 14.000 1.00 92.44 132 ILE A C 1
ATOM 992 O O . ILE A 1 132 ? 0.007 2.000 14.633 1.00 92.44 132 ILE A O 1
ATOM 996 N N . ARG A 1 133 ? 0.364 4.223 14.567 1.00 92.94 133 ARG A N 1
ATOM 997 C CA . ARG A 1 133 ? 0.047 4.478 15.971 1.00 92.94 133 ARG A CA 1
ATOM 998 C C . ARG A 1 133 ? -1.377 5.004 16.113 1.00 92.94 133 ARG A C 1
ATOM 1000 O O . ARG A 1 133 ? -1.755 5.950 15.416 1.00 92.94 133 ARG A O 1
ATOM 1007 N N . VAL A 1 134 ? -2.118 4.463 17.070 1.00 92.75 134 VAL A N 1
ATOM 1008 C CA . VAL A 1 134 ? -3.391 5.023 17.528 1.00 92.75 134 VAL A CA 1
ATOM 1009 C C . VAL A 1 134 ? -3.110 5.916 18.734 1.00 92.75 134 VAL A C 1
ATOM 1011 O O . VAL A 1 134 ? -2.447 5.516 19.691 1.00 92.75 134 VAL A O 1
ATOM 1014 N N . LYS A 1 135 ? -3.539 7.177 18.677 1.00 91.25 135 LYS A N 1
ATOM 1015 C CA . LYS A 1 135 ? -3.303 8.131 19.768 1.00 91.25 135 LYS A CA 1
ATOM 1016 C C . LYS A 1 135 ? -4.113 7.742 21.007 1.00 91.25 135 LYS A C 1
ATOM 1018 O O . LYS A 1 135 ? -5.279 7.375 20.891 1.00 91.25 135 LYS A O 1
ATOM 1023 N N . THR A 1 136 ? -3.503 7.886 22.183 1.00 84.19 136 THR A N 1
ATOM 1024 C CA . THR A 1 136 ? -4.254 8.074 23.429 1.00 84.19 136 THR A CA 1
ATOM 1025 C C . THR A 1 136 ? -5.011 9.394 23.318 1.00 84.19 136 THR A C 1
ATOM 1027 O O . THR A 1 136 ? -4.438 10.354 22.798 1.00 84.19 136 THR A O 1
ATOM 1030 N N . ALA A 1 137 ? -6.289 9.404 23.701 1.00 65.81 137 ALA A N 1
ATOM 1031 C CA . ALA A 1 137 ? -7.151 10.585 23.622 1.00 65.81 137 ALA A CA 1
ATOM 1032 C C . ALA A 1 137 ? -6.535 11.812 24.313 1.00 65.81 137 ALA A C 1
ATOM 1034 O O . ALA A 1 137 ? -5.802 11.617 25.311 1.00 65.81 137 ALA A O 1
#

Foldseek 3Di:
DDDVVVVPDPVQEWEDAPPPPDATEGEADAQADWDKHKYFQQRVLADPVLNVVQVVCVVVVHDRPDGRPKFWPDKDKDWDPPAWDQDPPRCWDDDGRMTMTIIHGHDAFDKTWMKMWTAIPVGDIDIHIYIYTHHHD

pLDDT: mean 85.51, std 13.44, range [41.19, 97.31]

Sequence (137 aa):
MTSLSDFVASPRSACARPGSQAALWWPSKTLADVADYDVNWTWRLYSAEELAKAYAQQRAGRPVDIVPSDKIVSSAFLLPVGALEGPDGKPSTFIDVMTKVWLGGGDAGEIYAVVNRITTAGGRAMDQSVQIRVKTA

Secondary structure (DSSP, 8-state):
---GGGGTT-TTEEE--TT--SPEEPPPB-TT--EEEEEE-HHHH--HHHHHHHHHHHHTT-------S--EEEEEEE--TTTEEPPTT---EEETTEEEEEEEE--TT-EEEEEEEEEETTS-EEEEEEEEEBPP-

Nearest PDB structures (foldseek):
  8jou-assembly1_C  TM=7.862E-01  e=1.080E-05  Ralstonia phage GP4
  2z4t-as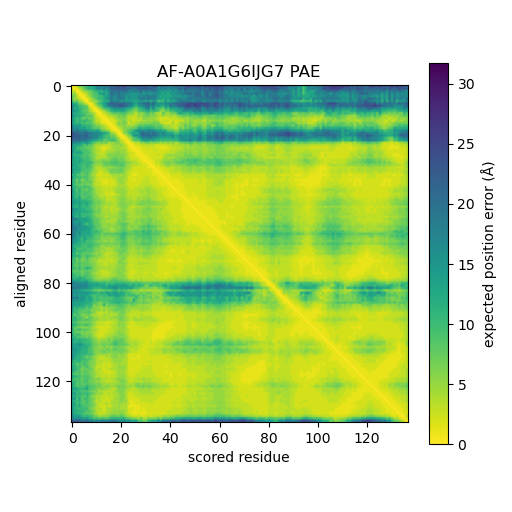sembly1_A  TM=5.251E-01  e=1.939E-03  Photobacterium sp. JT-ISH-224
  4m00-assembly1_A  TM=6.265E-01  e=6.055E-02  Staphylococcus aureus subsp. aureus NCTC 8325
  6nfr-assembly1_A  TM=5.642E-01  e=6.778E-02  Pseudomonas fluorescens
  6tpb-assembly1_A  TM=5.335E-01  e=3.444E-02  Pseudomonas fluorescens

Solvent-accessible surface area (backbone atoms only — not comparable to full-atom values): 7819 Å² total; per-residue (Å²): 134,88,55,76,74,84,59,68,74,55,90,32,53,30,75,46,54,70,88,60,85,64,75,40,62,42,68,65,42,48,48,88,43,76,45,68,38,35,40,36,36,50,64,58,39,33,51,77,67,56,43,51,52,40,51,51,31,48,75,69,73,39,81,69,82,81,73,49,87,48,32,56,74,47,76,47,76,49,58,51,81,96,40,44,40,63,47,87,96,38,77,65,50,71,56,54,46,38,37,39,40,35,41,25,54,52,53,69,61,40,75,46,66,36,35,40,38,37,33,32,73,79,70,49,74,50,78,46,62,34,36,37,39,26,39,60,133

InterPro domains:
  IPR056928 Podophage GP4 fiber-tail adaptor protein gp77-like [PF23148] (69-133)

Organism: NCBI:txid1419277